Protein AF-A0A4Y8REU5-F1 (afdb_monomer_lite)

Radius of gyration: 21.1 Å; chains: 1; bounding box: 42×35×65 Å

Organism: NCBI:txid2558362

Sequence (141 aa):
MTDTYTGGRLQDISIDRARAHGLTETDIADGVRIHRTRAAKEECSRRIYDVASTEAQTNVAMEAAAAAAKTSASRTDDEKDLLASLQSWVDWVNAMRDTVATIAAEFELLGAAPFISATDIEADASWPDCPAEMADLFDRH

Secondary structure (DSSP, 8-state):
------S---SS--HHHHHHTT--HHHHHHHHHHHHHHHHHHHHHHHHHHH--HHHHHHHHHHHHHHHHS-GGG--HHHHHHHHHHHHHHHHHHHHHHHHHHHHHHHHHTTTS----SS-TT-GGGSPPPPTHHHHHHTT-

Foldseek 3Di:
DDDPPPPPDPPPQDPVNCVVVVHDLVNVLVSLLVVQLVLLVVLLVVVLCVLAPPVLVVVLVVLLVVLVPDDPVPHDPVNVVSVVLVVLSVVQSVQSVVLSVVRSVQSVPQPSDDSDRPQDSPDPVSGDDDPPCSNVSRVVD

pLDDT: mean 83.76, std 16.79, range [31.92, 97.69]

Structure (mmCIF, N/CA/C/O backbone):
data_AF-A0A4Y8REU5-F1
#
_entry.id   AF-A0A4Y8REU5-F1
#
loop_
_atom_site.group_PDB
_atom_site.id
_atom_site.type_symbol
_atom_site.label_atom_id
_atom_site.label_alt_id
_atom_site.label_comp_id
_atom_site.label_asym_id
_atom_site.label_entity_id
_atom_site.label_seq_id
_atom_site.pdbx_PDB_ins_code
_atom_site.Cartn_x
_atom_site.Cartn_y
_atom_site.Cartn_z
_atom_site.occupancy
_atom_site.B_iso_or_equiv
_atom_site.auth_seq_id
_atom_site.auth_comp_id
_atom_site.auth_asym_id
_atom_site.auth_atom_id
_atom_site.pdbx_PDB_model_num
ATOM 1 N N . MET A 1 1 ? 18.543 21.989 -34.631 1.00 31.92 1 MET A N 1
ATOM 2 C CA . MET A 1 1 ? 17.190 22.091 -34.056 1.00 31.92 1 MET A CA 1
ATOM 3 C C . MET A 1 1 ? 17.228 21.292 -32.769 1.00 31.92 1 MET A C 1
ATOM 5 O O . MET A 1 1 ? 17.260 20.073 -32.817 1.00 31.92 1 MET A O 1
ATOM 9 N N . THR A 1 2 ? 17.455 21.984 -31.659 1.00 36.94 2 THR A N 1
ATOM 10 C CA . THR A 1 2 ? 17.700 21.411 -30.331 1.00 36.94 2 THR A CA 1
ATOM 11 C C . THR A 1 2 ? 16.349 21.234 -29.659 1.00 36.94 2 THR A C 1
ATOM 13 O O . THR A 1 2 ? 15.817 22.180 -29.083 1.00 36.94 2 THR A O 1
ATOM 16 N N . ASP A 1 3 ? 15.759 20.052 -29.813 1.00 35.50 3 ASP A N 1
ATOM 17 C CA . ASP A 1 3 ? 14.517 19.730 -29.121 1.00 35.50 3 ASP A CA 1
ATOM 18 C C . ASP A 1 3 ? 14.864 19.312 -27.692 1.00 35.50 3 ASP A C 1
ATOM 20 O O . ASP A 1 3 ? 15.535 18.308 -27.451 1.00 35.50 3 ASP A O 1
ATOM 24 N N . THR A 1 4 ? 14.487 20.159 -26.740 1.00 35.81 4 THR A N 1
ATOM 25 C CA . THR A 1 4 ? 14.711 19.921 -25.315 1.00 35.81 4 THR A CA 1
ATOM 26 C C . THR A 1 4 ? 13.586 19.005 -24.852 1.00 35.81 4 THR A C 1
ATOM 28 O O . THR A 1 4 ? 12.458 19.455 -24.645 1.00 35.81 4 THR A O 1
ATOM 31 N N . TYR A 1 5 ? 13.864 17.703 -24.759 1.00 41.25 5 TYR A N 1
ATOM 32 C CA . TYR A 1 5 ? 12.869 16.694 -24.397 1.00 41.25 5 TYR A CA 1
ATOM 33 C C . TYR A 1 5 ? 12.480 16.861 -22.921 1.00 41.25 5 TYR A C 1
ATOM 35 O O . TYR A 1 5 ? 13.133 16.379 -21.999 1.00 41.25 5 TYR A O 1
ATOM 43 N N . THR A 1 6 ? 11.432 17.648 -22.696 1.00 38.75 6 THR A N 1
ATOM 44 C CA . THR A 1 6 ? 11.018 18.109 -21.373 1.00 38.75 6 THR A CA 1
ATOM 45 C C . THR A 1 6 ? 10.046 17.097 -20.782 1.00 38.75 6 THR A C 1
ATOM 47 O O . THR A 1 6 ? 8.857 17.180 -21.059 1.00 38.75 6 THR A O 1
ATOM 50 N N . GLY A 1 7 ? 10.543 16.122 -20.013 1.00 36.22 7 GLY A N 1
ATOM 51 C CA . GLY A 1 7 ? 9.796 15.365 -18.985 1.00 36.22 7 GLY A CA 1
ATOM 52 C C . GLY A 1 7 ? 8.493 14.646 -19.383 1.00 36.22 7 GLY A C 1
ATOM 53 O O . GLY A 1 7 ? 7.813 14.095 -18.521 1.00 36.22 7 GLY A O 1
ATOM 54 N N . GLY A 1 8 ? 8.122 14.641 -20.661 1.00 35.06 8 GLY A N 1
ATOM 55 C CA . GLY A 1 8 ? 6.846 14.167 -21.169 1.00 35.06 8 GLY A CA 1
ATOM 56 C C . GLY A 1 8 ? 7.046 12.966 -22.078 1.00 35.06 8 GLY A C 1
ATOM 57 O O . GLY A 1 8 ? 7.464 13.108 -23.220 1.00 35.06 8 GLY A O 1
ATOM 58 N N . ARG A 1 9 ? 6.675 11.792 -21.563 1.00 40.72 9 ARG A N 1
ATOM 59 C CA . ARG A 1 9 ? 6.515 10.522 -22.288 1.00 40.72 9 ARG A CA 1
ATOM 60 C C . ARG A 1 9 ? 7.801 9.850 -22.784 1.00 40.72 9 ARG A C 1
ATOM 62 O O . ARG A 1 9 ? 8.043 9.709 -23.976 1.00 40.72 9 ARG A O 1
ATOM 69 N N . LEU A 1 10 ? 8.475 9.207 -21.838 1.00 44.72 10 LEU A N 1
ATOM 70 C CA . LEU A 1 10 ? 9.058 7.872 -22.044 1.00 44.72 10 LEU A CA 1
ATOM 71 C C . LEU A 1 10 ? 7.986 6.757 -21.989 1.00 44.72 10 LEU A C 1
ATOM 73 O O . LEU A 1 10 ? 8.299 5.610 -21.709 1.00 44.72 10 LEU A O 1
ATOM 77 N N . GLN A 1 11 ? 6.705 7.087 -22.198 1.00 46.16 11 GLN A N 1
ATOM 78 C CA . GLN A 1 11 ? 5.598 6.131 -22.074 1.00 46.16 11 GLN A CA 1
ATOM 79 C C . GLN A 1 11 ? 5.464 5.217 -23.306 1.00 46.16 11 GLN A C 1
ATOM 81 O O . GLN A 1 11 ? 4.969 4.112 -23.160 1.00 46.16 11 GLN A O 1
ATOM 86 N N . ASP A 1 12 ? 5.955 5.637 -24.484 1.00 48.53 12 ASP A N 1
ATOM 87 C CA . ASP A 1 12 ? 5.649 4.971 -25.769 1.00 48.53 12 ASP A CA 1
ATOM 88 C C . ASP A 1 12 ? 6.854 4.819 -26.720 1.00 48.53 12 ASP A C 1
ATOM 90 O O . ASP A 1 12 ? 6.706 4.561 -27.919 1.00 48.53 12 ASP A O 1
ATOM 94 N N . ILE A 1 13 ? 8.075 5.014 -26.227 1.00 54.47 13 ILE A N 1
ATOM 95 C CA . ILE A 1 13 ? 9.289 4.799 -27.018 1.00 54.47 13 ILE A CA 1
ATOM 96 C C . ILE A 1 13 ? 9.872 3.466 -26.557 1.00 54.47 13 ILE A C 1
ATOM 98 O O . ILE A 1 13 ? 10.357 3.362 -25.433 1.00 54.47 13 ILE A O 1
ATOM 102 N N . SER A 1 14 ? 9.817 2.436 -27.409 1.00 71.00 14 SER A N 1
ATOM 103 C CA . SER A 1 14 ? 10.566 1.202 -27.154 1.00 71.00 14 SER A CA 1
ATOM 104 C C . SER A 1 14 ? 12.042 1.545 -26.929 1.00 71.00 14 SER A C 1
ATOM 106 O O . SER A 1 14 ? 12.552 2.489 -27.533 1.00 71.00 14 SER A O 1
ATOM 108 N N . ILE A 1 15 ? 12.747 0.788 -26.086 1.00 76.12 15 ILE A N 1
ATOM 109 C CA . ILE A 1 15 ? 14.182 1.005 -25.814 1.00 76.12 15 ILE A CA 1
ATOM 110 C C . ILE A 1 15 ? 14.978 1.173 -27.124 1.00 76.12 15 ILE A C 1
ATOM 112 O O . ILE A 1 15 ? 15.812 2.069 -27.241 1.00 76.12 15 ILE A O 1
ATOM 116 N N . ASP A 1 16 ? 14.643 0.392 -28.153 1.00 75.56 16 ASP A N 1
ATOM 117 C CA . ASP A 1 16 ? 15.260 0.477 -29.481 1.00 75.56 16 ASP A CA 1
ATOM 118 C C . ASP A 1 16 ? 15.028 1.824 -30.175 1.00 75.56 16 ASP A C 1
ATOM 120 O O . ASP A 1 16 ? 15.928 2.371 -30.812 1.00 75.56 16 ASP A O 1
ATOM 124 N N . ARG A 1 17 ? 13.836 2.403 -30.023 1.00 78.44 17 ARG A N 1
ATOM 125 C CA . ARG A 1 17 ? 13.524 3.728 -30.556 1.00 78.44 17 ARG A CA 1
ATOM 126 C C . ARG A 1 17 ? 14.236 4.827 -29.761 1.00 78.44 17 ARG A C 1
ATOM 128 O O . ARG A 1 17 ? 14.679 5.798 -30.364 1.00 78.44 17 ARG A O 1
ATOM 135 N N . ALA A 1 18 ? 14.411 4.668 -28.448 1.00 81.25 18 ALA A N 1
ATOM 136 C CA . ALA A 1 18 ? 15.172 5.615 -27.630 1.00 81.25 18 ALA A CA 1
ATOM 137 C C . ALA A 1 18 ? 16.650 5.647 -28.056 1.00 81.25 18 ALA A C 1
ATOM 139 O O . ALA A 1 18 ? 17.203 6.721 -28.294 1.00 81.25 18 ALA A O 1
ATOM 140 N N . ARG A 1 19 ? 17.243 4.468 -28.284 1.00 83.50 19 ARG A N 1
ATOM 141 C CA . ARG A 1 19 ? 18.588 4.329 -28.867 1.00 83.50 19 ARG A CA 1
ATOM 142 C C . ARG A 1 19 ? 18.685 4.967 -30.251 1.00 83.50 19 ARG A C 1
ATOM 144 O O . ARG A 1 19 ? 19.625 5.707 -30.521 1.00 83.50 19 ARG A O 1
ATOM 151 N N . ALA A 1 20 ? 17.695 4.737 -31.117 1.00 84.75 20 ALA A N 1
ATOM 152 C CA . ALA A 1 20 ? 17.655 5.327 -32.458 1.00 84.75 20 ALA A CA 1
ATOM 153 C C . ALA A 1 20 ? 17.567 6.866 -32.448 1.00 84.75 20 ALA A C 1
ATOM 155 O O . ALA A 1 20 ? 18.001 7.513 -33.400 1.00 84.75 20 ALA A O 1
ATOM 156 N N . HIS A 1 21 ? 17.043 7.458 -31.371 1.00 86.12 21 HIS A N 1
ATOM 157 C CA . HIS A 1 21 ? 17.017 8.905 -31.150 1.00 86.12 21 HIS A CA 1
ATOM 158 C C . HIS A 1 21 ? 18.281 9.451 -30.461 1.00 86.12 21 HIS A C 1
ATOM 160 O O . HIS A 1 21 ? 18.351 10.649 -30.191 1.00 86.12 21 HIS A O 1
ATOM 166 N N . GLY A 1 22 ? 19.291 8.610 -30.218 1.00 88.56 22 GLY A N 1
ATOM 167 C CA . GLY A 1 22 ? 20.581 9.023 -29.668 1.00 88.56 22 GLY A CA 1
ATOM 168 C C . GLY A 1 22 ? 20.589 9.247 -28.156 1.00 88.56 22 GLY A C 1
ATOM 169 O O . GLY A 1 22 ? 21.515 9.887 -27.662 1.00 88.56 22 GLY A O 1
ATOM 170 N N . LEU A 1 23 ? 19.585 8.746 -27.423 1.00 85.75 23 LEU A N 1
ATOM 171 C CA . LEU A 1 23 ? 19.623 8.751 -25.960 1.00 85.75 23 LEU A CA 1
ATOM 172 C C . LEU A 1 23 ? 20.749 7.838 -25.471 1.00 85.75 23 LEU A C 1
ATOM 174 O O . LEU A 1 23 ? 20.999 6.776 -26.049 1.00 85.75 23 LEU A O 1
ATOM 178 N N . THR A 1 24 ? 21.418 8.245 -24.394 1.00 87.69 24 THR A N 1
ATOM 179 C CA . THR A 1 24 ? 22.436 7.400 -23.768 1.00 87.69 24 THR A CA 1
ATOM 180 C C . THR A 1 24 ? 21.775 6.238 -23.025 1.00 87.69 24 THR A C 1
ATOM 182 O O . THR A 1 24 ? 20.626 6.341 -22.594 1.00 87.69 24 THR A O 1
ATOM 185 N N . GLU A 1 25 ? 22.495 5.130 -22.822 1.00 83.31 25 GLU A N 1
ATOM 186 C CA . GLU A 1 25 ? 21.974 4.026 -21.999 1.00 83.31 25 GLU A CA 1
ATOM 187 C C . GLU A 1 25 ? 21.648 4.493 -20.569 1.00 83.31 25 GLU A C 1
ATOM 189 O O . GLU A 1 25 ? 20.712 3.977 -19.969 1.00 83.31 25 GLU A O 1
ATOM 194 N N . THR A 1 26 ? 22.349 5.511 -20.052 1.00 83.12 26 THR A N 1
ATOM 195 C CA . THR A 1 26 ? 22.040 6.145 -18.761 1.00 83.12 26 THR A CA 1
ATOM 196 C C . THR A 1 26 ? 20.686 6.856 -18.784 1.00 83.12 26 THR A C 1
ATOM 198 O O . THR A 1 26 ? 19.874 6.634 -17.891 1.00 83.12 26 THR A O 1
ATOM 201 N N . ASP A 1 27 ? 20.400 7.655 -19.818 1.00 84.62 27 ASP A N 1
ATOM 202 C CA . ASP A 1 27 ? 19.107 8.347 -19.945 1.00 84.62 27 ASP A CA 1
ATOM 203 C C . ASP A 1 27 ? 17.949 7.347 -20.086 1.00 84.62 27 ASP A C 1
ATOM 205 O O . ASP A 1 27 ? 16.860 7.544 -19.541 1.00 84.62 27 ASP A O 1
ATOM 209 N N . ILE A 1 28 ? 18.190 6.246 -20.804 1.00 82.44 28 ILE A N 1
ATOM 210 C CA . ILE A 1 28 ? 17.226 5.153 -20.956 1.00 82.44 28 ILE A CA 1
ATOM 211 C C . ILE A 1 28 ? 17.007 4.449 -19.610 1.00 82.44 28 ILE A C 1
ATOM 213 O O . ILE A 1 28 ? 15.856 4.233 -19.227 1.00 82.44 28 ILE A O 1
ATOM 217 N N . ALA A 1 29 ? 18.078 4.142 -18.871 1.00 80.75 29 ALA A N 1
ATOM 218 C CA . ALA A 1 29 ? 18.013 3.518 -17.549 1.00 80.75 29 ALA A CA 1
ATOM 219 C C . ALA A 1 29 ? 17.199 4.362 -16.562 1.00 80.75 29 ALA A C 1
ATOM 221 O O . ALA A 1 29 ? 16.270 3.863 -15.922 1.00 80.75 29 ALA A O 1
ATOM 222 N N . ASP A 1 30 ? 17.505 5.658 -16.486 1.00 83.44 30 ASP A N 1
ATOM 223 C CA . ASP A 1 30 ? 16.800 6.609 -15.633 1.00 83.44 30 ASP A CA 1
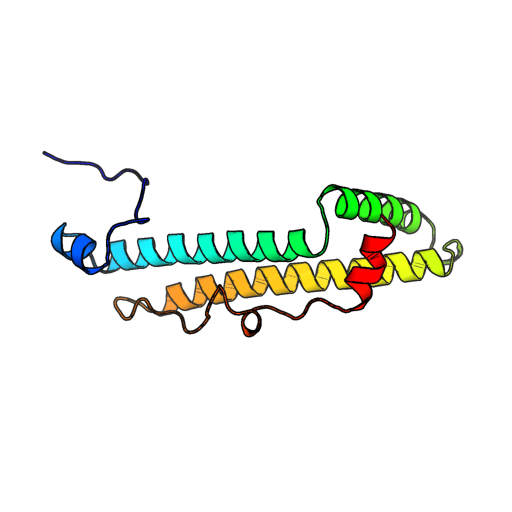ATOM 224 C C . ASP A 1 30 ? 15.318 6.696 -16.009 1.00 83.44 30 ASP A C 1
ATOM 226 O O . ASP A 1 30 ? 14.441 6.686 -15.139 1.00 83.44 30 ASP A O 1
ATOM 230 N N . GLY A 1 31 ? 15.031 6.716 -17.311 1.00 84.38 31 GLY A N 1
ATOM 231 C CA . GLY A 1 31 ? 13.678 6.712 -17.839 1.00 84.38 31 GLY A CA 1
ATOM 232 C C . GLY A 1 31 ? 12.868 5.481 -17.440 1.00 84.38 31 GLY A C 1
ATOM 233 O O . GLY A 1 31 ? 11.739 5.609 -16.953 1.00 84.38 31 GLY A O 1
ATOM 234 N N . VAL A 1 32 ? 13.456 4.292 -17.592 1.00 82.12 32 VAL A N 1
ATOM 235 C CA . VAL A 1 32 ? 12.836 3.027 -17.178 1.00 82.12 32 VAL A CA 1
ATOM 236 C C . VAL A 1 32 ? 12.618 3.005 -15.666 1.00 82.12 32 VAL A C 1
ATOM 238 O O . VAL A 1 32 ? 11.511 2.680 -15.232 1.00 82.12 32 VAL A O 1
ATOM 241 N N . ARG A 1 33 ? 13.614 3.406 -14.862 1.00 82.69 33 ARG A N 1
ATOM 242 C CA . ARG A 1 33 ? 13.510 3.459 -13.393 1.00 82.69 33 ARG A CA 1
ATOM 243 C C . ARG A 1 33 ? 12.342 4.333 -12.950 1.00 82.69 33 ARG A C 1
ATOM 245 O O . ARG A 1 33 ? 11.525 3.902 -12.133 1.00 82.69 33 ARG A O 1
ATOM 252 N N . ILE A 1 34 ? 12.238 5.549 -13.492 1.00 86.00 34 ILE A N 1
ATOM 253 C CA . ILE A 1 34 ? 11.152 6.486 -13.166 1.00 86.00 34 ILE A CA 1
ATOM 254 C C . ILE A 1 34 ? 9.799 5.874 -13.529 1.00 86.00 34 ILE A C 1
ATOM 256 O O . ILE A 1 34 ? 8.870 5.905 -12.719 1.00 86.00 34 ILE A O 1
ATOM 260 N N . HIS A 1 35 ? 9.687 5.301 -14.728 1.00 85.12 35 HIS A N 1
ATOM 261 C CA . HIS A 1 35 ? 8.436 4.722 -15.201 1.00 85.12 35 HIS A CA 1
ATOM 262 C C . HIS A 1 35 ? 7.996 3.523 -14.352 1.00 85.12 35 HIS A C 1
ATOM 264 O O . HIS A 1 35 ? 6.853 3.468 -13.907 1.00 85.12 35 HIS A O 1
ATOM 270 N N . ARG A 1 36 ? 8.913 2.600 -14.060 1.00 86.00 36 ARG A N 1
ATOM 271 C CA . ARG A 1 36 ? 8.634 1.397 -13.268 1.00 86.00 36 ARG A CA 1
ATOM 272 C C . ARG A 1 36 ? 8.318 1.714 -11.814 1.00 86.00 36 ARG A C 1
ATOM 274 O O . ARG A 1 36 ? 7.355 1.180 -11.278 1.00 86.00 36 ARG A O 1
ATOM 281 N N . THR A 1 37 ? 9.052 2.645 -11.204 1.00 88.56 37 THR A N 1
ATOM 282 C CA . THR A 1 37 ? 8.750 3.122 -9.845 1.00 88.56 37 THR A CA 1
ATOM 283 C C . THR A 1 37 ? 7.359 3.748 -9.783 1.00 88.56 37 THR A C 1
ATOM 285 O O . THR A 1 37 ? 6.623 3.556 -8.818 1.00 88.56 37 THR A O 1
ATOM 288 N N . ARG A 1 38 ? 6.975 4.504 -10.818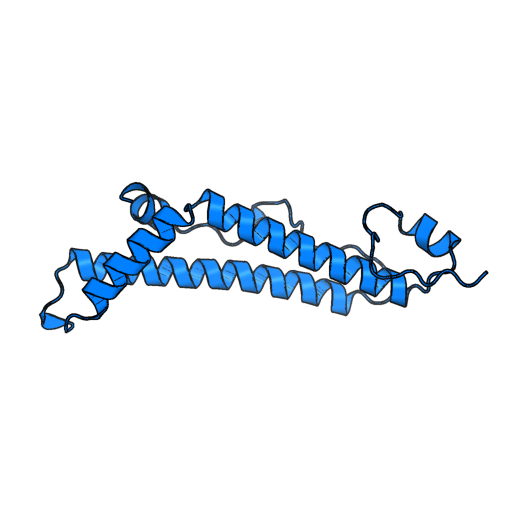 1.00 91.38 38 ARG A N 1
ATOM 289 C CA . ARG A 1 38 ? 5.633 5.076 -10.918 1.00 91.38 38 ARG A CA 1
ATOM 290 C C . ARG A 1 38 ? 4.563 3.991 -11.061 1.00 91.38 38 ARG A C 1
ATOM 292 O O . ARG A 1 38 ? 3.592 4.046 -10.317 1.00 91.38 38 ARG A O 1
ATOM 299 N N . ALA A 1 39 ? 4.761 3.016 -11.946 1.00 91.00 39 ALA A N 1
ATOM 300 C CA . ALA A 1 39 ? 3.832 1.900 -12.121 1.00 91.00 39 ALA A CA 1
ATOM 301 C C . ALA A 1 39 ? 3.643 1.110 -10.812 1.00 91.00 39 ALA A C 1
ATOM 303 O O . ALA A 1 39 ? 2.516 0.839 -10.418 1.00 91.00 39 ALA A O 1
ATOM 304 N N . ALA A 1 40 ? 4.727 0.842 -10.074 1.00 93.12 40 ALA A N 1
ATOM 305 C CA . ALA A 1 40 ? 4.654 0.194 -8.765 1.00 93.12 40 ALA A CA 1
ATOM 306 C C . ALA A 1 40 ? 3.850 1.021 -7.746 1.00 93.12 40 ALA A C 1
ATOM 308 O O . ALA A 1 40 ? 3.042 0.474 -7.005 1.00 93.12 40 ALA A O 1
ATOM 309 N N . LYS A 1 41 ? 4.013 2.351 -7.716 1.00 95.75 41 LYS A N 1
ATOM 310 C CA . LYS A 1 41 ? 3.212 3.230 -6.840 1.00 95.75 41 LYS A CA 1
ATOM 311 C C . LYS A 1 41 ? 1.728 3.230 -7.201 1.00 95.75 41 LYS A C 1
ATOM 313 O O . LYS A 1 41 ? 0.886 3.250 -6.301 1.00 95.75 41 LYS A O 1
ATOM 318 N N . GLU A 1 42 ? 1.416 3.253 -8.493 1.00 96.25 42 GLU A N 1
ATOM 319 C CA . GLU A 1 42 ? 0.040 3.214 -8.996 1.00 96.25 42 GLU A CA 1
ATOM 320 C C . GLU A 1 42 ? -0.625 1.882 -8.622 1.00 96.25 42 GLU A C 1
ATOM 322 O O . GLU A 1 42 ? -1.714 1.889 -8.051 1.00 96.25 42 GLU A O 1
ATOM 327 N N . GLU A 1 43 ? 0.073 0.765 -8.819 1.00 96.12 43 GLU A N 1
ATOM 328 C CA . GLU A 1 43 ? -0.413 -0.568 -8.456 1.00 96.12 43 GLU A CA 1
ATOM 329 C C . GLU A 1 43 ? -0.559 -0.760 -6.941 1.00 96.12 43 GLU A C 1
ATOM 331 O O . GLU A 1 43 ? -1.588 -1.242 -6.471 1.00 96.12 43 GLU A O 1
ATOM 336 N N . CYS A 1 44 ? 0.425 -0.310 -6.156 1.00 97.19 44 CYS A N 1
ATOM 337 C CA . CYS A 1 44 ? 0.354 -0.295 -4.695 1.00 97.19 44 CYS A CA 1
ATOM 338 C C . CYS A 1 44 ? -0.905 0.439 -4.213 1.00 97.19 44 CYS A C 1
ATOM 340 O O . CYS A 1 44 ? -1.658 -0.070 -3.384 1.00 97.19 44 CYS A 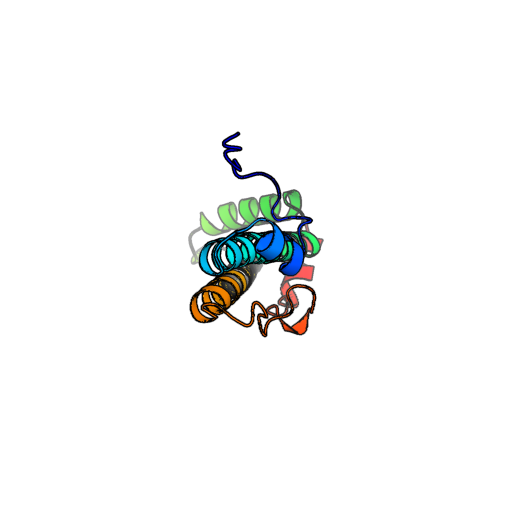O 1
ATOM 342 N N . SER A 1 45 ? -1.161 1.623 -4.779 1.00 96.56 45 SER A N 1
ATOM 343 C CA . SER A 1 45 ? -2.339 2.423 -4.438 1.00 96.56 45 SER A CA 1
ATOM 344 C C . SER A 1 45 ? -3.628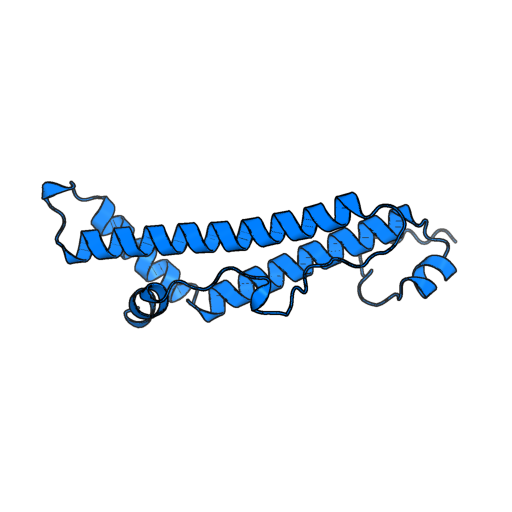 1.710 -4.838 1.00 96.56 45 SER A C 1
ATOM 346 O O . SER A 1 45 ? -4.558 1.658 -4.039 1.00 96.56 45 SER A O 1
ATOM 348 N N . ARG A 1 46 ? -3.677 1.131 -6.045 1.00 96.38 46 ARG A N 1
ATOM 349 C CA . ARG A 1 46 ? -4.825 0.357 -6.532 1.00 96.38 46 ARG A CA 1
ATOM 350 C C . ARG A 1 46 ? -5.172 -0.776 -5.565 1.00 96.38 46 ARG A C 1
ATOM 352 O O . ARG A 1 46 ? -6.304 -0.844 -5.109 1.00 96.38 46 ARG A O 1
ATOM 359 N N . ARG A 1 47 ? -4.188 -1.591 -5.178 1.00 95.88 47 ARG A N 1
ATOM 360 C CA . ARG A 1 47 ? -4.366 -2.721 -4.250 1.00 95.88 47 ARG A CA 1
ATOM 361 C C . ARG A 1 47 ? -4.853 -2.289 -2.867 1.00 95.88 47 ARG A C 1
ATOM 363 O O . ARG A 1 47 ? -5.715 -2.944 -2.299 1.00 95.88 47 ARG A O 1
ATOM 370 N N . ILE A 1 48 ? -4.340 -1.180 -2.332 1.00 95.25 48 ILE A N 1
ATOM 371 C CA . ILE A 1 48 ? -4.818 -0.622 -1.056 1.00 95.25 48 ILE A CA 1
ATOM 372 C C . ILE A 1 48 ? -6.290 -0.195 -1.169 1.00 95.25 48 ILE A C 1
ATOM 374 O O . ILE A 1 48 ? -7.080 -0.463 -0.266 1.00 95.25 48 ILE A O 1
ATOM 378 N N . TYR A 1 49 ? -6.672 0.449 -2.276 1.00 94.38 49 TYR A N 1
ATOM 379 C CA . TYR A 1 49 ? -8.045 0.914 -2.480 1.00 94.38 49 TYR A CA 1
ATOM 380 C C . TYR A 1 49 ? -9.038 -0.187 -2.861 1.00 94.38 49 TYR A C 1
ATOM 382 O O . TYR A 1 49 ? -10.228 -0.018 -2.604 1.00 94.38 49 TYR A O 1
ATOM 390 N N . ASP A 1 50 ? -8.568 -1.307 -3.410 1.00 93.06 50 ASP A N 1
ATOM 391 C CA . ASP A 1 50 ? -9.390 -2.504 -3.612 1.00 93.06 50 ASP A CA 1
ATOM 392 C C . ASP A 1 50 ? -9.827 -3.126 -2.277 1.00 93.06 50 ASP A C 1
ATOM 394 O O . ASP A 1 50 ? -10.896 -3.728 -2.208 1.00 93.06 50 ASP A O 1
ATOM 398 N N . VAL A 1 51 ? -9.018 -2.978 -1.220 1.00 92.88 51 VAL A N 1
ATOM 399 C CA . VAL A 1 51 ? -9.359 -3.458 0.128 1.00 92.88 51 VAL A CA 1
ATOM 400 C C . VAL A 1 51 ? -10.297 -2.486 0.834 1.00 92.88 51 VAL A C 1
ATOM 402 O O . VAL A 1 51 ? -11.279 -2.904 1.438 1.00 92.88 51 VAL A O 1
ATOM 405 N N . ALA A 1 52 ? -9.995 -1.188 0.781 1.00 92.94 52 ALA A N 1
ATOM 406 C CA . ALA A 1 52 ? -10.761 -0.184 1.504 1.00 92.94 52 ALA A CA 1
ATOM 407 C C . ALA A 1 52 ? -10.827 1.132 0.738 1.00 92.94 52 ALA A C 1
ATOM 409 O O . ALA A 1 52 ? -9.799 1.724 0.396 1.00 92.94 52 ALA A O 1
ATOM 410 N N . SER A 1 53 ? -12.039 1.652 0.549 1.00 92.56 53 SER A N 1
ATOM 411 C CA . SER A 1 53 ? -12.233 2.986 -0.015 1.00 92.56 53 SER A CA 1
ATOM 412 C C . SER A 1 53 ? -11.635 4.063 0.899 1.00 92.56 53 SER A C 1
ATOM 414 O O . SER A 1 53 ? -11.461 3.869 2.103 1.00 92.56 53 SER A O 1
ATOM 416 N N . THR A 1 54 ? -11.353 5.249 0.354 1.00 93.75 54 THR A N 1
ATOM 417 C CA . THR A 1 54 ? -10.908 6.393 1.170 1.00 93.75 54 THR A CA 1
ATOM 418 C C . THR A 1 54 ? -11.922 6.757 2.261 1.00 93.75 54 THR A C 1
ATOM 420 O O . THR A 1 54 ? -11.529 7.189 3.344 1.00 93.75 54 THR A O 1
ATOM 423 N N . GLU A 1 55 ? -13.217 6.576 1.989 1.00 94.50 55 GLU A N 1
ATOM 424 C CA . GLU A 1 55 ? -14.292 6.817 2.954 1.00 94.50 55 GLU A CA 1
ATOM 425 C C . GLU A 1 55 ? -14.219 5.824 4.119 1.00 94.50 55 GLU A C 1
ATOM 427 O O . GLU A 1 55 ? -14.105 6.256 5.265 1.00 94.50 55 GLU A O 1
ATOM 432 N N . ALA A 1 56 ? -14.148 4.520 3.829 1.00 94.50 56 ALA A N 1
ATOM 433 C CA . ALA A 1 56 ? -14.016 3.476 4.846 1.00 94.50 56 ALA A CA 1
ATOM 434 C C . ALA A 1 56 ? -12.739 3.665 5.686 1.00 94.50 56 ALA A C 1
ATOM 436 O O . ALA A 1 56 ? -12.781 3.628 6.916 1.00 94.50 56 ALA A O 1
ATOM 437 N N . GLN A 1 57 ? -11.609 3.978 5.038 1.00 94.94 57 GLN A N 1
ATOM 438 C CA . GLN A 1 57 ? -10.350 4.294 5.724 1.00 94.94 57 GLN A CA 1
ATOM 439 C C . GLN A 1 57 ? -10.488 5.492 6.673 1.00 94.94 57 GLN A C 1
ATOM 441 O O . GLN A 1 57 ? -9.959 5.471 7.785 1.00 94.94 57 GLN A O 1
ATOM 446 N N . THR A 1 58 ? -11.203 6.539 6.254 1.00 95.44 58 THR A N 1
ATOM 447 C CA . THR A 1 58 ? -11.419 7.736 7.077 1.00 95.44 58 THR A CA 1
ATOM 448 C C . THR A 1 58 ? -12.341 7.435 8.257 1.00 95.44 58 THR A C 1
ATOM 450 O O . THR A 1 58 ? -12.049 7.862 9.374 1.00 95.44 58 THR A O 1
ATOM 453 N N . ASN A 1 59 ? -13.414 6.668 8.040 1.00 95.38 59 ASN A N 1
ATOM 454 C CA . ASN A 1 59 ? -14.353 6.253 9.084 1.00 95.38 59 ASN A CA 1
ATOM 455 C C . ASN A 1 59 ? -13.645 5.452 10.184 1.00 95.38 59 ASN A C 1
ATOM 457 O O . ASN A 1 59 ? -13.696 5.842 11.353 1.00 95.38 59 ASN A O 1
ATOM 461 N N . VAL A 1 60 ? -12.887 4.421 9.797 1.00 94.75 60 VAL A N 1
ATOM 462 C CA . VAL A 1 60 ? -12.079 3.612 10.723 1.00 94.75 60 VAL A CA 1
ATOM 463 C C . VAL A 1 60 ? -11.053 4.473 11.462 1.00 94.75 60 VAL A C 1
ATOM 465 O O . VAL A 1 60 ? -10.902 4.352 12.677 1.00 94.75 60 VAL A O 1
ATOM 468 N N . ALA A 1 61 ? -10.366 5.386 10.767 1.00 95.12 61 ALA A N 1
ATOM 469 C CA . ALA A 1 61 ? -9.386 6.267 11.399 1.00 95.12 61 ALA A CA 1
ATOM 470 C C . ALA A 1 61 ? -10.017 7.197 12.452 1.00 95.12 61 ALA A C 1
ATOM 472 O O . ALA A 1 61 ? -9.416 7.433 13.502 1.00 95.12 61 ALA A O 1
ATOM 473 N N . MET A 1 62 ? -11.225 7.716 12.202 1.00 95.94 62 MET A N 1
ATOM 474 C CA . MET A 1 62 ? -11.951 8.553 13.164 1.00 95.94 62 MET A CA 1
ATOM 475 C C . MET A 1 62 ? -12.401 7.758 14.392 1.00 95.94 62 MET A C 1
ATOM 477 O O . MET A 1 62 ? -12.243 8.237 15.518 1.00 95.94 62 MET A O 1
ATOM 481 N N . GLU A 1 63 ? -12.924 6.548 14.197 1.00 95.44 63 GLU A N 1
ATOM 482 C CA . GLU A 1 63 ? -13.331 5.682 15.305 1.00 95.44 63 GLU A CA 1
ATOM 483 C C . GLU A 1 63 ? -12.127 5.265 16.156 1.00 95.44 63 GLU A C 1
ATOM 485 O O . GLU A 1 63 ? -12.134 5.412 17.382 1.00 95.44 63 GLU A O 1
ATOM 490 N N . ALA A 1 64 ? -11.036 4.859 15.507 1.00 95.50 64 ALA A N 1
ATOM 491 C CA . ALA A 1 64 ? -9.796 4.521 16.185 1.00 95.50 64 ALA A CA 1
ATOM 492 C C . ALA A 1 64 ? -9.206 5.719 16.941 1.00 95.50 64 ALA A C 1
ATOM 494 O O . ALA A 1 64 ? -8.692 5.553 18.046 1.00 95.50 64 ALA A O 1
ATOM 495 N N . ALA A 1 65 ? -9.315 6.941 16.408 1.00 96.62 65 ALA A N 1
ATOM 496 C CA . ALA A 1 65 ? -8.895 8.146 17.119 1.00 96.62 65 ALA A CA 1
ATOM 497 C C . ALA A 1 65 ? -9.728 8.383 18.392 1.00 96.62 65 ALA A C 1
ATOM 499 O O . ALA A 1 65 ? -9.168 8.723 19.441 1.00 96.62 65 ALA A O 1
ATOM 500 N N . ALA A 1 66 ? -11.045 8.159 18.336 1.00 96.56 66 ALA A N 1
ATOM 501 C CA . ALA A 1 66 ? -11.919 8.253 19.504 1.00 96.56 66 ALA A CA 1
ATOM 502 C C . ALA A 1 66 ? -11.572 7.193 20.567 1.00 96.56 66 ALA A C 1
ATOM 504 O O . ALA A 1 66 ? -11.468 7.520 21.754 1.00 96.56 66 ALA A O 1
ATOM 505 N N . ALA A 1 67 ? -11.307 5.953 20.147 1.00 96.19 67 ALA A N 1
ATOM 506 C CA . ALA A 1 67 ? -10.846 4.875 21.021 1.00 96.19 67 ALA A CA 1
ATOM 507 C C . ALA A 1 67 ? -9.461 5.172 21.633 1.00 96.19 67 ALA A C 1
ATOM 509 O O . ALA A 1 67 ? -9.222 4.964 22.829 1.00 96.19 67 ALA A O 1
ATOM 510 N N . ALA A 1 68 ? -8.535 5.710 20.835 1.00 94.75 68 ALA A N 1
ATOM 511 C CA . ALA A 1 68 ? -7.180 6.046 21.262 1.00 94.75 68 ALA A CA 1
ATOM 512 C C . ALA A 1 68 ? -7.150 7.181 22.297 1.00 94.75 68 ALA A C 1
ATOM 514 O O . ALA A 1 68 ? -6.304 7.152 23.194 1.00 94.75 68 ALA A O 1
ATOM 515 N N . ALA A 1 69 ? -8.089 8.131 22.222 1.00 96.75 69 ALA A N 1
ATOM 516 C CA . ALA A 1 69 ? -8.220 9.229 23.181 1.00 96.75 69 ALA A CA 1
ATOM 517 C C . ALA A 1 69 ? -8.607 8.762 24.599 1.00 96.75 69 ALA A C 1
ATOM 519 O O . ALA A 1 69 ? -8.368 9.474 25.577 1.00 96.75 69 ALA A O 1
ATOM 520 N N . LYS A 1 70 ? -9.180 7.559 24.735 1.00 96.25 70 LYS A N 1
ATOM 521 C CA . LYS A 1 70 ? -9.456 6.939 26.034 1.00 96.25 70 LYS A CA 1
ATOM 522 C C . LYS A 1 70 ? -8.171 6.402 26.661 1.00 96.25 70 LYS A C 1
ATOM 524 O O . LYS A 1 70 ? -7.273 5.907 25.976 1.00 96.25 70 LYS A O 1
ATOM 529 N N . THR A 1 71 ? -8.111 6.421 27.991 1.00 95.62 71 THR A N 1
ATOM 530 C CA . THR A 1 71 ? -7.091 5.664 28.726 1.00 95.62 71 THR A CA 1
ATOM 531 C C . THR A 1 71 ? -7.279 4.168 28.474 1.00 95.62 71 THR A C 1
ATOM 533 O O . THR A 1 71 ? -8.397 3.707 28.251 1.00 95.62 71 THR A O 1
ATOM 536 N N . SER A 1 72 ? -6.200 3.387 28.546 1.00 90.25 72 SER A N 1
ATOM 537 C CA . SER A 1 72 ? -6.254 1.939 28.290 1.00 90.25 72 SER A CA 1
ATOM 538 C C . SER A 1 72 ? -7.274 1.203 29.167 1.00 90.25 72 SER A C 1
ATOM 540 O O . SER A 1 72 ? -7.937 0.289 28.689 1.00 90.25 72 SER A O 1
ATOM 542 N N . ALA A 1 73 ? -7.440 1.630 30.424 1.00 93.00 73 ALA A N 1
ATOM 543 C CA . ALA A 1 73 ? -8.406 1.062 31.366 1.00 93.00 73 ALA A CA 1
ATOM 544 C C . ALA A 1 73 ? -9.876 1.388 31.036 1.00 93.00 73 ALA A C 1
ATOM 546 O O . ALA A 1 73 ? -10.769 0.717 31.541 1.00 93.00 73 ALA A O 1
ATOM 547 N N . SER A 1 74 ? -10.123 2.407 30.210 1.00 95.75 74 SER A N 1
ATOM 548 C CA . SER A 1 74 ? -11.466 2.873 29.840 1.00 95.75 74 SER A CA 1
ATOM 549 C C . SER A 1 74 ? -11.906 2.409 28.450 1.00 95.75 74 SER A C 1
ATOM 551 O O . SER A 1 74 ? -13.009 2.750 28.026 1.00 95.75 74 SER A O 1
ATOM 553 N N . ARG A 1 75 ? -11.048 1.681 27.725 1.00 97.00 75 ARG A N 1
ATOM 554 C CA . ARG A 1 75 ? -11.379 1.114 26.413 1.00 97.00 75 ARG A CA 1
ATOM 555 C C . ARG A 1 75 ? -12.210 -0.149 26.579 1.00 97.00 75 ARG A C 1
ATOM 557 O O . ARG A 1 75 ? -11.871 -1.001 27.408 1.00 97.00 75 ARG A O 1
ATOM 564 N N . THR A 1 76 ? -13.257 -0.277 25.773 1.00 96.94 76 THR A N 1
ATOM 565 C CA . THR A 1 76 ? -13.967 -1.552 25.619 1.00 96.94 76 THR A CA 1
ATOM 566 C C . THR A 1 76 ? -13.059 -2.576 24.934 1.00 96.94 76 THR A C 1
ATOM 568 O O . THR A 1 76 ? -11.983 -2.233 24.439 1.00 96.94 76 THR A O 1
ATOM 571 N N . ASP A 1 77 ? -13.457 -3.847 24.936 1.00 95.94 77 ASP A N 1
ATOM 572 C CA . ASP A 1 77 ? -12.696 -4.875 24.221 1.00 95.94 77 ASP A CA 1
ATOM 573 C C . ASP A 1 77 ? -12.769 -4.653 22.703 1.00 95.94 77 ASP A C 1
ATOM 575 O O . ASP A 1 77 ? -11.722 -4.626 22.064 1.00 95.94 77 ASP A O 1
ATOM 579 N N . ASP A 1 78 ? -13.940 -4.284 22.171 1.00 93.06 78 ASP A N 1
ATOM 580 C CA . ASP A 1 78 ? -14.103 -3.890 20.761 1.00 93.06 78 ASP A CA 1
ATOM 581 C C . ASP A 1 78 ? -13.151 -2.753 20.346 1.00 93.06 78 ASP A C 1
ATOM 583 O O . ASP A 1 78 ? -12.590 -2.763 19.256 1.00 93.06 78 ASP A O 1
ATOM 587 N N . GLU A 1 79 ? -12.914 -1.774 21.225 1.00 95.69 79 GLU A N 1
ATOM 588 C CA . GLU A 1 79 ? -11.989 -0.667 20.956 1.00 95.69 79 GLU A CA 1
ATOM 589 C C . GLU A 1 79 ? -10.523 -1.099 20.953 1.00 95.69 79 GLU A C 1
ATOM 591 O O . GLU A 1 79 ? -9.702 -0.512 20.248 1.00 95.69 79 GLU A O 1
ATOM 596 N N . LYS A 1 80 ? -10.163 -2.099 21.760 1.00 95.00 80 LYS A N 1
ATOM 597 C CA . LYS A 1 80 ? -8.810 -2.669 21.733 1.00 95.00 80 LYS A CA 1
ATOM 598 C C . LYS A 1 80 ? -8.611 -3.470 20.454 1.00 95.00 80 LYS A C 1
ATOM 600 O O . LYS A 1 80 ? -7.560 -3.326 19.834 1.00 95.00 80 LYS A O 1
ATOM 605 N N . ASP A 1 81 ? -9.621 -4.236 20.057 1.00 93.31 81 ASP A N 1
ATOM 606 C CA . ASP A 1 81 ? -9.610 -5.026 18.830 1.00 93.31 81 ASP A CA 1
ATOM 607 C C . ASP A 1 81 ? -9.528 -4.114 17.600 1.00 93.31 81 ASP A C 1
ATOM 609 O O . ASP A 1 81 ? -8.655 -4.313 16.761 1.00 93.31 81 ASP A O 1
ATOM 613 N N . LEU A 1 82 ? -10.316 -3.033 17.550 1.00 94.00 82 LEU A N 1
ATOM 614 C CA . LEU A 1 82 ? -10.229 -2.006 16.506 1.00 94.00 82 LEU A CA 1
ATOM 615 C C . LEU A 1 82 ? -8.811 -1.432 16.376 1.00 94.00 82 LEU A C 1
ATOM 617 O O . LEU A 1 82 ? -8.279 -1.321 15.272 1.00 94.00 82 LEU A O 1
ATOM 621 N N . LEU A 1 83 ? -8.185 -1.058 17.497 1.00 94.75 83 LEU A N 1
ATOM 622 C CA . LEU A 1 83 ? -6.829 -0.503 17.487 1.00 94.75 83 LEU A CA 1
ATOM 623 C C . LEU A 1 83 ? -5.784 -1.535 17.044 1.00 94.75 83 LEU A C 1
ATOM 625 O O . LEU A 1 83 ? -4.833 -1.171 16.353 1.00 94.75 83 LEU A O 1
ATOM 629 N N . ALA A 1 84 ? -5.952 -2.803 17.424 1.00 93.75 84 ALA A N 1
ATOM 630 C CA . ALA A 1 84 ? -5.080 -3.888 16.987 1.00 93.75 84 ALA A CA 1
ATOM 631 C C . ALA A 1 84 ? -5.219 -4.144 15.478 1.00 93.75 84 ALA A C 1
ATOM 633 O O . ALA A 1 84 ? -4.212 -4.178 14.773 1.00 93.75 84 ALA A O 1
ATOM 634 N N . SER A 1 85 ? -6.449 -4.227 14.963 1.00 93.75 85 SER A N 1
ATOM 635 C CA . SER A 1 85 ? -6.714 -4.362 13.528 1.00 93.75 85 SER A CA 1
ATOM 636 C C . SER A 1 85 ? -6.189 -3.163 12.739 1.00 93.75 85 SER A C 1
ATOM 638 O O . SER A 1 85 ? -5.575 -3.343 11.691 1.00 93.75 85 SER A O 1
ATOM 640 N N . LEU A 1 86 ? -6.337 -1.935 13.246 1.00 94.25 86 LEU A N 1
ATOM 641 C CA . LEU A 1 86 ? -5.766 -0.761 12.585 1.00 94.25 86 LEU A CA 1
ATOM 642 C C . LEU A 1 86 ? -4.231 -0.805 12.551 1.00 94.25 86 LEU A C 1
ATOM 644 O O . LEU A 1 86 ? -3.630 -0.371 11.569 1.00 94.25 86 LEU A O 1
ATOM 648 N N . GLN A 1 87 ? -3.582 -1.337 13.589 1.00 94.38 87 GLN A N 1
ATOM 649 C CA . GLN A 1 87 ? -2.134 -1.532 13.563 1.00 94.38 87 GLN A CA 1
ATOM 650 C C . GLN A 1 87 ? -1.733 -2.531 12.468 1.00 94.38 87 GLN A C 1
ATOM 652 O O . GLN A 1 87 ? -0.856 -2.207 11.669 1.00 94.38 87 GLN A O 1
ATOM 657 N N . SER A 1 88 ? -2.424 -3.674 12.357 1.00 95.25 88 SER A N 1
ATOM 658 C CA . SER A 1 88 ? -2.208 -4.634 11.261 1.00 95.25 88 SER A CA 1
ATOM 659 C C . SER A 1 88 ? -2.394 -3.989 9.878 1.00 95.25 88 SER A C 1
ATOM 661 O O . SER A 1 88 ? -1.605 -4.245 8.969 1.00 95.25 88 SER A O 1
ATOM 663 N N . TRP A 1 89 ? -3.391 -3.107 9.715 1.00 95.06 89 TRP A N 1
ATOM 664 C CA . TRP A 1 89 ? -3.609 -2.361 8.468 1.00 95.06 89 TRP A CA 1
ATOM 665 C C . TRP A 1 89 ? -2.418 -1.467 8.125 1.00 95.06 89 TRP A C 1
ATOM 667 O O . TRP A 1 89 ? -1.921 -1.481 6.998 1.00 95.06 89 TRP A O 1
ATOM 677 N N . VAL A 1 90 ? -1.941 -0.693 9.103 1.00 95.19 90 VAL A N 1
ATOM 678 C CA . VAL A 1 90 ? -0.790 0.200 8.928 1.00 95.19 90 VAL A CA 1
ATOM 679 C C . VAL A 1 90 ? 0.469 -0.594 8.586 1.00 95.19 90 VAL A C 1
ATOM 681 O O . VAL A 1 90 ? 1.212 -0.190 7.690 1.00 95.19 90 VAL A O 1
ATOM 684 N N . ASP A 1 91 ? 0.693 -1.726 9.249 1.00 96.94 91 ASP A N 1
ATOM 685 C CA . ASP A 1 91 ? 1.847 -2.589 8.999 1.00 96.94 91 ASP A CA 1
ATOM 686 C C . ASP A 1 91 ? 1.809 -3.177 7.583 1.00 96.94 91 ASP A C 1
ATOM 688 O O . ASP A 1 91 ? 2.815 -3.132 6.871 1.00 96.94 91 ASP A O 1
ATOM 692 N N . TRP A 1 92 ? 0.641 -3.629 7.120 1.00 97.19 92 TRP A N 1
ATOM 693 C CA . TRP A 1 92 ? 0.468 -4.098 5.745 1.00 97.19 92 TRP A CA 1
ATOM 694 C C . TRP A 1 92 ? 0.673 -2.980 4.712 1.00 97.19 92 TRP A C 1
ATOM 696 O O . TRP A 1 92 ? 1.412 -3.163 3.744 1.00 97.19 92 TRP A O 1
ATOM 706 N N . VAL A 1 93 ? 0.105 -1.787 4.928 1.00 96.44 93 VAL A N 1
ATOM 707 C CA . VAL A 1 93 ? 0.324 -0.624 4.044 1.00 96.44 93 VAL A CA 1
ATOM 708 C C . VAL A 1 93 ? 1.806 -0.240 3.983 1.00 96.44 93 VAL A C 1
ATOM 710 O O . VAL A 1 93 ? 2.301 0.153 2.923 1.00 96.44 93 VAL A O 1
ATOM 713 N N . ASN A 1 94 ? 2.534 -0.347 5.094 1.00 97.56 94 ASN A N 1
ATOM 714 C CA . ASN A 1 94 ? 3.974 -0.111 5.108 1.00 97.56 94 ASN A CA 1
ATOM 715 C C . ASN A 1 94 ? 4.724 -1.191 4.321 1.00 97.56 94 ASN A C 1
ATOM 717 O O . ASN A 1 94 ? 5.526 -0.835 3.464 1.00 97.56 94 ASN A O 1
ATOM 721 N N . ALA A 1 95 ? 4.393 -2.473 4.499 1.00 97.69 95 ALA A N 1
ATOM 722 C CA . ALA A 1 95 ? 4.977 -3.558 3.710 1.00 97.69 95 ALA A CA 1
ATOM 723 C C . ALA A 1 95 ? 4.732 -3.375 2.198 1.00 97.69 95 ALA A C 1
ATOM 725 O O . ALA A 1 95 ? 5.646 -3.535 1.392 1.00 97.69 95 ALA A O 1
ATOM 726 N N . MET A 1 96 ? 3.527 -2.946 1.806 1.00 97.25 96 MET A N 1
ATOM 727 C CA . MET A 1 96 ? 3.199 -2.595 0.419 1.00 97.25 96 MET A CA 1
ATOM 728 C C . MET A 1 96 ? 4.111 -1.482 -0.124 1.00 97.25 96 MET A C 1
ATOM 730 O O . 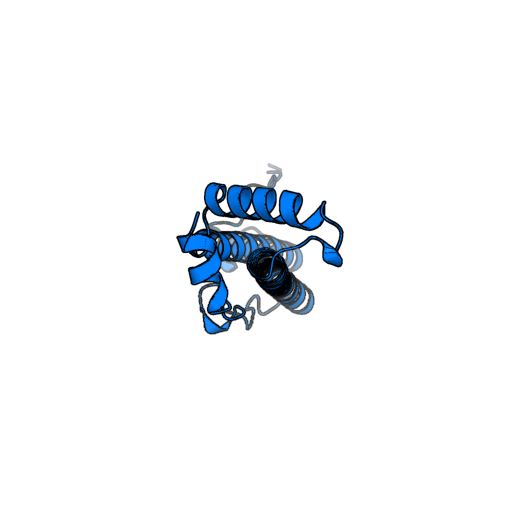MET A 1 96 ? 4.573 -1.538 -1.265 1.00 97.25 96 MET A O 1
ATOM 734 N N . ARG A 1 97 ? 4.390 -0.455 0.686 1.00 96.50 97 ARG A N 1
ATOM 735 C CA . ARG A 1 97 ? 5.286 0.654 0.313 1.00 96.50 97 ARG A CA 1
ATOM 736 C C . ARG A 1 97 ? 6.753 0.229 0.277 1.00 96.50 97 ARG A C 1
ATOM 738 O O . ARG A 1 97 ? 7.490 0.717 -0.580 1.00 96.50 97 ARG A O 1
ATOM 745 N N . ASP A 1 98 ? 7.159 -0.690 1.141 1.00 96.50 98 ASP A N 1
ATOM 746 C CA . ASP A 1 98 ? 8.502 -1.266 1.129 1.00 96.50 98 ASP A CA 1
ATOM 747 C C . ASP A 1 98 ? 8.732 -2.094 -0.141 1.00 96.50 98 ASP A C 1
ATOM 749 O O . ASP A 1 98 ? 9.790 -1.973 -0.758 1.00 96.50 98 ASP A O 1
ATOM 753 N N . THR A 1 99 ? 7.726 -2.830 -0.631 1.00 94.88 99 THR A N 1
ATOM 754 C CA . THR A 1 99 ? 7.789 -3.492 -1.947 1.00 94.88 99 THR A CA 1
ATOM 755 C C . THR A 1 99 ? 8.060 -2.491 -3.074 1.00 94.88 99 THR A C 1
ATOM 757 O O . THR A 1 99 ? 8.913 -2.736 -3.927 1.00 94.88 99 THR A O 1
ATOM 760 N N . VAL A 1 100 ? 7.408 -1.321 -3.064 1.00 94.44 100 VAL A N 1
ATOM 761 C CA . VAL A 1 100 ? 7.687 -0.251 -4.042 1.00 94.44 100 VAL A CA 1
ATOM 762 C C . VAL A 1 100 ? 9.142 0.218 -3.954 1.00 94.44 100 VAL A C 1
ATOM 764 O O . VAL A 1 100 ? 9.771 0.454 -4.989 1.00 94.44 100 VAL A O 1
ATOM 767 N N . ALA A 1 101 ? 9.684 0.361 -2.742 1.00 92.06 101 ALA A N 1
ATOM 768 C CA . ALA A 1 101 ? 11.077 0.747 -2.539 1.00 92.06 101 ALA A CA 1
ATOM 769 C C . ALA A 1 101 ? 12.051 -0.332 -3.041 1.00 92.06 101 ALA A C 1
ATOM 771 O O . ALA A 1 101 ? 13.028 0.006 -3.709 1.00 92.06 101 ALA A O 1
ATOM 772 N N . THR A 1 102 ? 11.757 -1.614 -2.806 1.00 90.56 102 THR A N 1
ATOM 773 C CA . THR A 1 102 ? 12.534 -2.741 -3.344 1.00 90.56 102 THR A CA 1
ATOM 774 C C . THR A 1 102 ? 12.540 -2.727 -4.869 1.00 90.56 102 THR A C 1
ATOM 776 O O . THR A 1 102 ? 13.612 -2.776 -5.467 1.00 90.56 102 THR A O 1
ATOM 779 N N . ILE A 1 103 ? 11.377 -2.564 -5.510 1.00 86.12 103 ILE A N 1
ATOM 780 C CA . ILE A 1 103 ? 11.285 -2.470 -6.976 1.00 86.12 103 ILE A CA 1
ATOM 781 C C . ILE A 1 103 ? 12.126 -1.295 -7.487 1.00 86.12 103 ILE A C 1
ATOM 783 O O . ILE A 1 103 ? 12.874 -1.443 -8.450 1.00 86.12 103 ILE A O 1
ATOM 787 N N . ALA A 1 104 ? 12.047 -0.128 -6.842 1.00 85.69 104 ALA A N 1
ATOM 788 C CA . ALA A 1 104 ? 12.858 1.026 -7.225 1.00 85.69 104 ALA A CA 1
ATOM 789 C C . ALA A 1 104 ? 14.368 0.735 -7.116 1.00 85.69 104 ALA A C 1
ATOM 791 O O . ALA A 1 104 ? 15.119 1.071 -8.033 1.00 85.69 104 ALA A O 1
ATOM 792 N N . ALA A 1 105 ? 14.794 0.066 -6.041 1.00 85.31 105 ALA A N 1
ATOM 793 C CA . ALA A 1 105 ? 16.187 -0.303 -5.799 1.00 85.31 105 ALA A CA 1
ATOM 794 C C . ALA A 1 105 ? 16.709 -1.367 -6.780 1.00 85.31 105 ALA A C 1
ATOM 796 O O . ALA A 1 105 ? 17.864 -1.295 -7.199 1.00 85.31 105 ALA A O 1
ATOM 797 N N . GLU A 1 106 ? 15.873 -2.317 -7.214 1.00 83.31 106 GLU A N 1
ATOM 798 C CA . GLU A 1 106 ? 16.247 -3.272 -8.266 1.00 83.31 106 GLU A CA 1
ATOM 799 C C . GLU A 1 106 ? 16.692 -2.538 -9.536 1.00 83.31 106 GLU A C 1
ATOM 801 O O . GLU A 1 106 ? 17.722 -2.869 -10.120 1.00 83.31 106 GLU A O 1
ATOM 806 N N . PHE A 1 107 ? 15.972 -1.485 -9.927 1.00 71.12 107 PHE A N 1
ATOM 807 C CA . PHE A 1 107 ? 16.327 -0.689 -11.101 1.00 71.12 107 PHE A CA 1
ATOM 808 C C . PHE A 1 107 ? 17.550 0.213 -10.898 1.00 71.12 107 PHE A C 1
ATOM 810 O O . PHE A 1 107 ? 18.202 0.553 -11.884 1.00 71.12 107 PHE A O 1
ATOM 817 N N . GLU A 1 108 ? 17.906 0.576 -9.663 1.00 69.75 108 GLU A N 1
ATOM 818 C CA . GLU A 1 108 ? 19.179 1.259 -9.386 1.00 69.75 108 GLU A CA 1
ATOM 819 C C . GLU A 1 108 ? 20.385 0.333 -9.599 1.00 69.75 108 GLU A C 1
ATOM 821 O O . GLU A 1 108 ? 21.437 0.783 -10.055 1.00 69.75 108 GLU A O 1
ATOM 826 N N . LEU A 1 109 ? 20.230 -0.967 -9.327 1.00 65.25 109 LEU A N 1
ATOM 827 C CA . LEU A 1 109 ? 21.301 -1.959 -9.455 1.00 65.25 109 LEU A CA 1
ATOM 828 C C . LEU A 1 109 ? 21.524 -2.454 -10.895 1.00 65.25 109 LEU A C 1
ATOM 830 O O . LEU A 1 109 ? 22.603 -2.964 -11.196 1.00 65.25 109 LEU A O 1
ATOM 834 N N . LEU A 1 110 ? 20.543 -2.303 -11.793 1.00 62.19 110 LEU A N 1
ATOM 835 C CA . LEU A 1 110 ? 20.570 -2.904 -13.138 1.00 62.19 110 LEU A CA 1
ATOM 836 C C . LEU A 1 110 ? 21.524 -2.240 -14.154 1.00 62.19 110 LEU A C 1
ATOM 838 O O . LEU A 1 110 ? 21.738 -2.797 -15.233 1.00 62.19 110 LEU A O 1
ATOM 842 N N . GLY A 1 111 ? 22.167 -1.111 -13.835 1.00 60.62 111 GLY A N 1
ATOM 843 C CA . GLY A 1 111 ? 23.168 -0.490 -14.716 1.00 60.62 111 GLY A CA 1
ATOM 844 C C . GLY A 1 111 ? 22.671 -0.269 -16.160 1.00 60.62 111 GLY A C 1
ATOM 845 O O . GLY A 1 111 ? 21.518 0.085 -16.382 1.00 60.62 111 GLY A O 1
ATOM 846 N N . ALA A 1 112 ? 23.545 -0.462 -17.159 1.00 55.56 112 ALA A N 1
ATOM 847 C CA . ALA A 1 112 ? 23.239 -0.193 -18.573 1.00 55.56 112 ALA A CA 1
ATOM 848 C C . ALA A 1 112 ? 22.502 -1.330 -19.323 1.00 55.56 112 ALA A C 1
ATOM 850 O O . ALA A 1 112 ? 22.139 -1.126 -20.477 1.00 55.56 112 ALA A O 1
ATOM 851 N N . ALA A 1 113 ? 22.313 -2.519 -18.729 1.00 57.62 113 ALA A N 1
ATOM 852 C CA . ALA A 1 113 ? 21.482 -3.616 -19.255 1.00 57.62 113 ALA A CA 1
ATOM 853 C C . ALA A 1 113 ? 21.565 -4.868 -18.352 1.00 57.62 113 ALA A C 1
ATOM 855 O O . ALA A 1 113 ? 22.650 -5.163 -17.847 1.00 57.62 113 ALA A O 1
ATOM 856 N N . PRO A 1 114 ? 20.498 -5.694 -18.267 1.00 61.62 114 PRO A N 1
ATOM 857 C CA . PRO A 1 114 ? 19.186 -5.526 -18.901 1.00 61.62 114 PRO A CA 1
ATOM 858 C C . PRO A 1 114 ? 18.201 -4.715 -18.043 1.00 61.62 114 PRO A C 1
ATOM 860 O O . PRO A 1 114 ? 18.150 -4.857 -16.830 1.00 61.62 114 PRO A O 1
ATOM 863 N N . PHE A 1 115 ? 17.339 -3.925 -18.693 1.00 66.00 115 PHE A N 1
ATOM 864 C CA . PHE A 1 115 ? 16.266 -3.132 -18.064 1.00 66.00 115 PHE A CA 1
ATOM 865 C C . PHE A 1 115 ? 15.068 -3.979 -17.577 1.00 66.00 115 PHE A C 1
ATOM 867 O O . PHE A 1 115 ? 13.912 -3.561 -17.681 1.00 66.00 115 PHE A O 1
ATOM 874 N N . ILE A 1 116 ? 15.328 -5.198 -17.104 1.00 64.62 116 ILE A N 1
ATOM 875 C CA . ILE A 1 116 ? 14.324 -6.174 -16.675 1.00 64.62 116 ILE A CA 1
ATOM 876 C C . ILE A 1 116 ? 14.455 -6.333 -15.161 1.00 64.62 116 ILE A C 1
ATOM 878 O O . ILE A 1 116 ? 15.460 -6.852 -14.683 1.00 64.62 116 ILE A O 1
ATOM 882 N N . SER A 1 117 ? 13.440 -5.886 -14.420 1.00 70.06 117 SER A N 1
ATOM 883 C CA . SER A 1 117 ? 13.284 -6.232 -13.002 1.00 70.06 117 SER A CA 1
ATOM 884 C C . SER A 1 117 ? 12.790 -7.670 -12.883 1.00 70.06 117 SER A C 1
ATOM 886 O O . SER A 1 117 ? 12.049 -8.153 -13.743 1.00 70.06 117 SER A O 1
ATOM 888 N N . ALA A 1 118 ? 13.236 -8.354 -11.831 1.00 74.00 118 ALA A N 1
ATOM 889 C CA . ALA A 1 118 ? 12.760 -9.691 -11.500 1.00 74.00 118 ALA A CA 1
ATOM 890 C C . ALA A 1 118 ? 11.337 -9.659 -10.919 1.00 74.00 118 ALA A C 1
ATOM 892 O O . ALA A 1 118 ? 10.633 -10.666 -10.972 1.00 74.00 118 ALA A O 1
ATOM 893 N N . THR A 1 119 ? 10.920 -8.506 -10.393 1.00 82.38 119 THR A N 1
ATOM 894 C CA . THR A 1 119 ? 9.617 -8.306 -9.776 1.00 82.38 119 THR A CA 1
ATOM 895 C C . THR A 1 119 ? 8.572 -7.926 -10.822 1.00 82.38 119 THR A C 1
ATOM 897 O O . THR A 1 119 ? 8.630 -6.871 -11.463 1.00 82.38 119 THR A O 1
ATOM 900 N N . ASP A 1 120 ? 7.577 -8.796 -10.983 1.00 87.56 120 ASP A N 1
ATOM 901 C CA . ASP A 1 120 ? 6.411 -8.512 -11.809 1.00 87.56 120 ASP A CA 1
ATOM 902 C C . ASP A 1 120 ? 5.408 -7.674 -11.012 1.00 87.56 120 ASP A C 1
ATOM 904 O O . ASP A 1 120 ? 4.758 -8.167 -10.095 1.00 87.56 120 ASP A O 1
ATOM 908 N N . ILE A 1 121 ? 5.289 -6.395 -11.358 1.00 88.56 121 ILE A N 1
ATOM 909 C CA . ILE A 1 121 ? 4.409 -5.441 -10.673 1.00 88.56 121 ILE A CA 1
ATOM 910 C C . ILE A 1 121 ? 2.942 -5.900 -10.723 1.00 88.56 121 ILE A C 1
ATOM 912 O O . ILE A 1 121 ? 2.205 -5.648 -9.775 1.00 88.56 121 ILE A O 1
ATOM 916 N N . GLU A 1 122 ? 2.515 -6.587 -11.785 1.00 88.75 122 GLU A N 1
ATOM 917 C CA . GLU A 1 122 ? 1.115 -6.993 -11.968 1.00 88.75 122 GLU A CA 1
ATOM 918 C C . GLU A 1 122 ? 0.779 -8.311 -11.252 1.00 88.75 122 GLU A C 1
ATOM 920 O O . GLU A 1 122 ? -0.391 -8.593 -10.993 1.00 88.75 122 GLU A O 1
ATOM 925 N N . ALA A 1 123 ? 1.787 -9.111 -10.890 1.00 89.94 123 ALA A N 1
ATOM 926 C CA . ALA A 1 123 ? 1.580 -10.398 -10.242 1.00 89.94 123 ALA A CA 1
ATOM 927 C C . ALA A 1 123 ? 1.258 -10.236 -8.750 1.00 89.94 123 ALA A C 1
ATOM 929 O O . ALA A 1 123 ? 2.022 -9.626 -8.005 1.00 89.94 123 ALA A O 1
ATOM 930 N N . ASP A 1 124 ? 0.180 -10.871 -8.281 1.00 91.94 124 ASP A N 1
ATOM 931 C CA . ASP A 1 124 ? -0.196 -10.857 -6.858 1.00 91.94 124 ASP A CA 1
ATOM 932 C C . ASP A 1 124 ? 0.924 -11.353 -5.940 1.00 91.94 124 ASP A C 1
ATOM 934 O O . ASP A 1 124 ? 1.156 -10.771 -4.888 1.00 91.94 124 ASP A O 1
ATOM 938 N N . ALA A 1 125 ? 1.683 -12.359 -6.384 1.00 92.25 125 ALA A N 1
ATOM 939 C CA . ALA A 1 125 ? 2.797 -12.937 -5.632 1.00 92.25 125 ALA A CA 1
ATOM 940 C C . ALA A 1 125 ? 3.965 -11.962 -5.373 1.00 92.25 125 ALA A C 1
ATOM 942 O O . ALA A 1 125 ? 4.845 -12.271 -4.573 1.00 92.25 125 ALA A O 1
ATOM 943 N N . SER A 1 126 ? 3.997 -10.812 -6.052 1.00 92.69 126 SER A N 1
ATOM 944 C CA . SER A 1 126 ? 4.994 -9.757 -5.831 1.00 92.69 126 SER A CA 1
ATOM 945 C C . SER A 1 126 ? 4.646 -8.834 -4.662 1.00 92.69 126 SER A C 1
ATOM 947 O O . SER A 1 126 ? 5.476 -8.022 -4.254 1.00 92.69 126 SER A O 1
ATOM 949 N N . TRP A 1 127 ? 3.426 -8.927 -4.134 1.00 95.88 127 TRP A N 1
ATOM 950 C CA . TRP A 1 127 ? 2.900 -8.050 -3.094 1.00 95.88 127 TRP A CA 1
ATOM 951 C C . TRP A 1 127 ? 2.627 -8.832 -1.806 1.00 95.88 127 TRP A C 1
ATOM 953 O O . TRP A 1 127 ? 2.337 -10.025 -1.863 1.00 95.88 127 TRP A O 1
ATOM 963 N N . PRO A 1 128 ? 2.722 -8.191 -0.629 1.00 96.44 128 PRO A N 1
ATOM 964 C CA . PRO A 1 128 ? 2.349 -8.834 0.621 1.00 96.44 128 PRO A CA 1
ATOM 965 C C . PRO A 1 128 ? 0.859 -9.186 0.630 1.00 96.44 128 PRO A 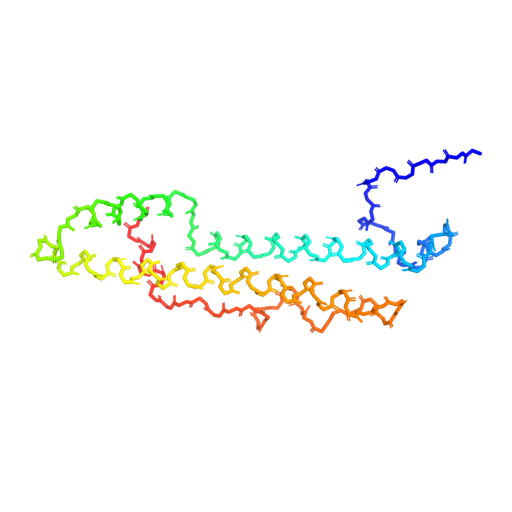C 1
ATOM 967 O O . PRO A 1 128 ? 0.010 -8.364 0.267 1.00 96.44 128 PRO A O 1
ATOM 970 N N . ASP A 1 129 ? 0.546 -10.386 1.113 1.00 94.88 129 ASP A N 1
ATOM 971 C CA . ASP A 1 129 ? -0.832 -10.833 1.301 1.00 94.88 129 ASP A CA 1
ATOM 972 C C . ASP A 1 129 ? -1.593 -9.867 2.216 1.00 94.88 129 ASP A C 1
ATOM 974 O O . ASP A 1 129 ? -1.087 -9.440 3.258 1.00 94.88 129 ASP A O 1
ATOM 978 N N . CYS A 1 130 ? -2.821 -9.520 1.824 1.00 92.69 130 CYS A N 1
ATOM 979 C CA . CYS A 1 130 ? -3.708 -8.727 2.666 1.00 92.69 130 CYS A CA 1
ATOM 980 C C . CYS A 1 130 ? -4.127 -9.560 3.891 1.00 92.69 130 CYS A C 1
ATOM 982 O O . CYS A 1 130 ? -4.639 -10.671 3.703 1.00 92.69 130 CYS A O 1
ATOM 984 N N . PRO A 1 131 ? -3.935 -9.066 5.130 1.00 91.38 131 PRO A N 1
ATOM 985 C CA . PRO A 1 131 ? -4.390 -9.773 6.320 1.00 91.38 131 PRO A CA 1
ATOM 986 C C . PRO A 1 131 ? -5.904 -10.007 6.269 1.00 91.38 131 PRO A C 1
ATOM 988 O O . PRO A 1 131 ? -6.669 -9.111 5.908 1.00 91.38 131 PRO A O 1
ATOM 991 N N . ALA A 1 132 ? -6.350 -11.211 6.632 1.00 87.62 132 ALA A N 1
ATOM 992 C CA . ALA A 1 132 ? -7.755 -11.606 6.502 1.00 87.62 132 ALA A CA 1
ATOM 993 C C . ALA A 1 132 ? -8.691 -10.719 7.340 1.00 87.62 132 ALA A C 1
ATOM 995 O O . ALA A 1 132 ? -9.809 -10.423 6.925 1.00 87.62 132 ALA A O 1
ATOM 996 N N . GLU A 1 133 ? -8.209 -10.241 8.486 1.00 86.38 133 GLU A N 1
ATOM 997 C CA . GLU A 1 133 ? -8.935 -9.342 9.380 1.00 86.38 133 GLU A CA 1
ATOM 998 C C . GLU A 1 133 ? -9.231 -7.953 8.775 1.00 86.38 133 GLU A C 1
ATOM 1000 O O . GLU A 1 133 ? -10.036 -7.209 9.332 1.00 86.38 133 GLU A O 1
ATOM 1005 N N . MET A 1 134 ? -8.610 -7.583 7.644 1.00 88.25 134 MET A N 1
ATOM 1006 C CA . MET A 1 134 ? -8.853 -6.294 6.982 1.00 88.25 134 MET A CA 1
ATOM 1007 C C . MET A 1 134 ? -10.233 -6.225 6.333 1.00 88.25 134 MET A C 1
ATOM 1009 O O . MET A 1 134 ? -10.874 -5.178 6.389 1.00 88.25 134 MET A O 1
ATOM 1013 N N . ALA A 1 135 ? -10.704 -7.331 5.750 1.00 78.56 135 ALA A N 1
ATOM 1014 C CA . ALA A 1 135 ? -12.040 -7.388 5.160 1.00 78.56 135 ALA A CA 1
ATOM 1015 C C . ALA A 1 135 ? -13.106 -7.119 6.234 1.00 78.56 135 ALA A C 1
ATOM 1017 O O . ALA A 1 135 ? -13.945 -6.239 6.073 1.00 78.56 135 ALA A O 1
ATOM 1018 N N . ASP A 1 136 ? -12.981 -7.779 7.390 1.00 82.06 136 ASP A N 1
ATOM 1019 C CA . ASP A 1 136 ? -13.895 -7.598 8.521 1.00 82.06 136 ASP A CA 1
ATOM 1020 C C . ASP A 1 136 ? -13.836 -6.191 9.129 1.00 82.06 136 ASP A C 1
ATOM 1022 O O . ASP A 1 136 ? -14.836 -5.725 9.681 1.00 82.06 136 ASP A O 1
ATOM 1026 N N . LEU A 1 137 ? -12.669 -5.537 9.091 1.00 86.12 137 LEU A N 1
ATOM 1027 C CA . LEU A 1 137 ? -12.487 -4.177 9.592 1.00 86.12 137 LEU A CA 1
ATOM 1028 C C . LEU A 1 137 ? -13.245 -3.168 8.725 1.00 86.12 137 LEU A C 1
ATOM 1030 O O . LEU A 1 137 ? -13.940 -2.313 9.266 1.00 86.12 137 LEU A O 1
ATOM 1034 N N . PHE A 1 138 ? -13.115 -3.261 7.400 1.00 87.81 138 PHE A N 1
ATOM 1035 C CA . PHE A 1 138 ? -13.671 -2.265 6.485 1.00 87.81 138 PHE A CA 1
ATOM 1036 C C . PHE A 1 138 ? -15.101 -2.567 6.026 1.00 87.81 138 PHE A C 1
ATOM 1038 O O . PHE A 1 138 ? -15.823 -1.616 5.765 1.00 87.81 138 PHE A O 1
ATOM 1045 N N . ASP A 1 139 ? -15.570 -3.821 6.036 1.00 80.81 139 ASP A N 1
ATOM 1046 C CA . ASP A 1 139 ? -16.976 -4.165 5.725 1.00 80.81 139 ASP A CA 1
ATOM 1047 C C . ASP A 1 139 ? -17.988 -3.562 6.722 1.00 80.81 139 ASP A C 1
ATOM 1049 O O . ASP A 1 139 ? -19.190 -3.491 6.451 1.00 80.81 139 ASP A O 1
ATOM 1053 N N . ARG A 1 140 ? -17.523 -3.130 7.900 1.00 72.75 140 ARG A N 1
ATOM 1054 C CA . ARG A 1 140 ? -18.346 -2.472 8.928 1.00 72.75 140 ARG A CA 1
ATOM 1055 C C . ARG A 1 140 ? -18.552 -0.971 8.672 1.00 72.75 140 ARG A C 1
ATOM 1057 O O . ARG A 1 140 ? -19.323 -0.357 9.416 1.00 72.75 140 ARG A O 1
ATOM 1064 N N . HIS A 1 141 ? -17.881 -0.387 7.672 1.00 65.56 141 HIS A N 1
ATOM 1065 C CA . HIS A 1 141 ? -17.771 1.063 7.445 1.00 65.56 141 HIS A CA 1
ATOM 1066 C C . HIS A 1 141 ? -17.911 1.481 5.981 1.00 65.56 141 HIS A C 1
ATOM 1068 O O . HIS A 1 141 ? -18.110 2.704 5.785 1.00 65.56 141 HIS A O 1
#